Protein AF-A0AAV2SX44-F1 (afdb_monomer_lite)

Radius of gyration: 18.46 Å; chains: 1; bounding box: 50×34×44 Å

Structure (mmCIF, N/CA/C/O backbone):
data_AF-A0AAV2SX44-F1
#
_entry.id   AF-A0AAV2SX44-F1
#
loop_
_atom_site.group_PDB
_atom_site.id
_atom_site.type_symbol
_atom_site.label_atom_id
_atom_site.label_alt_id
_atom_site.label_comp_id
_atom_site.label_asym_id
_atom_site.label_entity_id
_atom_site.label_seq_id
_atom_site.pdbx_PDB_ins_code
_atom_site.Cartn_x
_atom_site.Cartn_y
_atom_site.Cartn_z
_atom_site.occupancy
_atom_site.B_iso_or_equiv
_atom_site.auth_seq_id
_atom_site.auth_comp_id
_atom_site.auth_asym_id
_atom_site.auth_atom_id
_atom_site.pdbx_PDB_model_num
ATOM 1 N N . PHE A 1 1 ? 4.710 18.182 1.513 1.00 50.72 1 PHE A N 1
ATOM 2 C CA . PHE A 1 1 ? 3.721 17.595 0.589 1.00 50.72 1 PHE A CA 1
ATOM 3 C C . PHE A 1 1 ? 4.477 16.924 -0.536 1.00 50.72 1 PHE A C 1
ATOM 5 O O . PHE A 1 1 ? 5.394 17.538 -1.065 1.00 50.72 1 PHE A O 1
ATOM 12 N N . ILE A 1 2 ? 4.162 15.666 -0.831 1.00 63.34 2 ILE A N 1
ATOM 13 C CA . ILE A 1 2 ? 4.783 14.931 -1.936 1.00 63.34 2 ILE A CA 1
ATOM 14 C C . ILE A 1 2 ? 4.313 15.598 -3.239 1.00 63.34 2 ILE A C 1
ATOM 16 O O . ILE A 1 2 ? 3.113 15.670 -3.478 1.00 63.34 2 ILE A O 1
ATOM 20 N N . SER A 1 3 ? 5.235 16.140 -4.039 1.00 74.06 3 SER A N 1
ATOM 21 C CA . SER A 1 3 ? 4.945 16.848 -5.303 1.00 74.06 3 SER A CA 1
ATOM 22 C C . SER A 1 3 ? 4.853 15.916 -6.516 1.00 74.06 3 SER A C 1
ATOM 24 O O . SER A 1 3 ? 4.955 16.358 -7.657 1.00 74.06 3 SER A O 1
ATOM 26 N N . ASP A 1 4 ? 4.732 14.619 -6.264 1.00 85.06 4 ASP A N 1
ATOM 27 C CA . ASP A 1 4 ? 4.739 13.570 -7.271 1.00 85.06 4 ASP A CA 1
ATOM 28 C C . ASP A 1 4 ? 3.325 13.283 -7.804 1.00 85.06 4 ASP A C 1
ATOM 30 O O . ASP A 1 4 ? 2.333 13.427 -7.087 1.00 85.06 4 ASP A O 1
ATOM 34 N N . ALA A 1 5 ? 3.241 12.905 -9.081 1.00 88.62 5 ALA A N 1
ATOM 35 C CA . ALA A 1 5 ? 1.974 12.707 -9.775 1.00 88.62 5 ALA A CA 1
ATOM 36 C C . ALA A 1 5 ? 1.500 11.244 -9.677 1.00 88.62 5 ALA A C 1
ATOM 38 O O . ALA A 1 5 ? 2.295 10.324 -9.906 1.00 88.62 5 ALA A O 1
ATOM 39 N N . PRO A 1 6 ? 0.200 11.002 -9.420 1.00 92.44 6 PRO A N 1
ATOM 40 C CA . PRO A 1 6 ? -0.342 9.653 -9.414 1.00 92.44 6 PRO A CA 1
ATOM 41 C C . PRO A 1 6 ? -0.290 9.051 -10.823 1.00 92.44 6 PRO A C 1
ATOM 43 O O . PRO A 1 6 ? -0.682 9.674 -11.809 1.00 92.44 6 PRO A O 1
ATOM 46 N N . GLY A 1 7 ? 0.199 7.821 -10.905 1.00 92.19 7 GLY A N 1
ATOM 47 C CA . GLY A 1 7 ? 0.220 6.999 -12.106 1.00 92.19 7 GLY A CA 1
ATOM 48 C C . GLY A 1 7 ? -1.013 6.107 -12.228 1.00 92.19 7 GLY A C 1
ATOM 49 O O . GLY A 1 7 ? -1.915 6.106 -11.387 1.00 92.19 7 GLY A O 1
ATOM 50 N N . LEU A 1 8 ? -1.040 5.309 -13.297 1.00 94.81 8 LEU A N 1
ATOM 51 C CA . LEU A 1 8 ? -2.104 4.334 -13.520 1.00 94.81 8 LEU A CA 1
ATOM 52 C C . LEU A 1 8 ? -2.033 3.191 -12.494 1.00 94.81 8 LEU A C 1
ATOM 54 O O . LEU A 1 8 ? -0.924 2.770 -12.138 1.00 94.81 8 LEU A O 1
ATOM 58 N N . PRO A 1 9 ? -3.179 2.624 -12.074 1.00 95.50 9 PRO A N 1
ATOM 59 C CA . PRO A 1 9 ? -3.207 1.396 -11.284 1.00 95.50 9 PRO A CA 1
ATOM 60 C C . PRO A 1 9 ? -2.427 0.256 -11.951 1.00 95.50 9 PRO A C 1
ATOM 62 O O . PRO A 1 9 ? -2.199 0.281 -13.163 1.00 95.50 9 PRO A O 1
ATOM 65 N N . LEU A 1 10 ? -2.002 -0.739 -11.170 1.00 94.12 10 LEU A N 1
ATOM 66 C CA . LEU A 1 10 ? -1.375 -1.937 -11.728 1.00 94.12 10 LEU A CA 1
ATOM 67 C C . LEU A 1 10 ? -2.397 -2.714 -12.559 1.00 94.12 10 LEU A C 1
ATOM 69 O O . LEU A 1 10 ? -3.528 -2.941 -12.127 1.00 94.12 10 LEU A O 1
ATOM 73 N N . SER A 1 11 ? -1.982 -3.117 -13.753 1.00 92.94 11 SER A N 1
ATOM 74 C CA . SER A 1 11 ? -2.750 -4.005 -14.622 1.00 92.94 11 SER A CA 1
ATOM 75 C C . SER A 1 11 ? -2.685 -5.457 -14.139 1.00 92.94 11 SER A C 1
ATOM 77 O O . SER A 1 11 ? -1.791 -5.843 -13.385 1.00 92.94 11 SER A O 1
ATOM 79 N N . THR A 1 12 ? -3.616 -6.292 -14.608 1.00 87.19 12 THR A N 1
ATOM 80 C CA . THR A 1 12 ? -3.648 -7.721 -14.264 1.00 87.19 12 THR A CA 1
ATOM 81 C C . THR A 1 12 ? -2.362 -8.440 -14.667 1.00 87.19 12 THR A C 1
ATOM 83 O O . THR A 1 12 ? -1.849 -9.224 -13.880 1.00 87.19 12 THR A O 1
ATOM 86 N N . SER A 1 13 ? -1.778 -8.136 -15.831 1.00 85.56 13 SER A N 1
ATOM 87 C CA . SER A 1 13 ? -0.504 -8.740 -16.248 1.00 85.56 13 SER A CA 1
ATOM 88 C C . SER A 1 13 ? 0.665 -8.313 -15.357 1.00 85.56 13 SER A C 1
ATOM 90 O O . SER A 1 13 ? 1.527 -9.127 -15.047 1.00 85.56 13 SER A O 1
ATOM 92 N N . GLU A 1 14 ? 0.683 -7.076 -14.857 1.00 89.75 14 GLU A N 1
ATOM 93 C CA . GLU A 1 14 ? 1.705 -6.639 -13.894 1.00 89.75 14 GLU A CA 1
ATOM 94 C C . GLU A 1 14 ? 1.608 -7.376 -12.549 1.00 89.75 14 GLU A C 1
ATOM 96 O O . GLU A 1 14 ? 2.626 -7.528 -11.875 1.00 89.75 14 GLU A O 1
ATOM 101 N N . ILE A 1 15 ? 0.416 -7.852 -12.172 1.00 85.12 15 ILE A N 1
ATOM 102 C CA . ILE A 1 15 ? 0.187 -8.633 -10.948 1.00 85.12 15 ILE A CA 1
ATOM 103 C C . ILE A 1 15 ? 0.417 -10.130 -11.193 1.00 85.12 15 ILE A C 1
ATOM 105 O O . ILE A 1 15 ? 1.025 -10.802 -10.366 1.00 85.12 15 ILE A O 1
ATOM 109 N N . GLU A 1 16 ? -0.062 -10.680 -12.308 1.00 78.75 16 GLU A N 1
ATOM 110 C CA . GLU A 1 16 ? -0.119 -12.127 -12.539 1.00 78.75 16 GLU A CA 1
ATOM 111 C C . GLU A 1 16 ? 1.104 -12.682 -13.280 1.00 78.75 16 GLU A C 1
ATOM 113 O O . GLU A 1 16 ? 1.503 -13.823 -13.018 1.00 78.75 16 GLU A O 1
ATOM 118 N N . GLU A 1 17 ? 1.743 -11.887 -14.138 1.00 65.44 17 GLU A N 1
ATOM 119 C CA . GLU A 1 17 ? 2.721 -12.331 -15.138 1.00 65.44 17 GLU A CA 1
ATOM 120 C C . GLU A 1 17 ? 4.176 -12.191 -14.659 1.00 65.44 17 GLU A C 1
ATOM 122 O O . GLU A 1 17 ? 5.041 -11.594 -15.304 1.00 65.44 17 GLU A O 1
ATOM 127 N N . PHE A 1 18 ? 4.455 -12.793 -13.504 1.00 55.25 18 PHE A N 1
ATOM 128 C CA . PHE A 1 18 ? 5.816 -13.107 -13.073 1.00 55.25 18 PHE A CA 1
ATOM 129 C C . PHE A 1 18 ? 5.959 -14.629 -12.967 1.00 55.25 18 PHE A C 1
ATOM 131 O O . PHE A 1 18 ? 5.854 -15.226 -11.896 1.00 55.25 18 PHE A O 1
ATOM 138 N N . GLY A 1 19 ? 6.123 -15.270 -14.125 1.00 50.09 19 GLY A N 1
ATOM 139 C CA . GLY A 1 19 ? 6.882 -16.512 -14.206 1.00 50.09 19 GLY A CA 1
ATOM 140 C C . GLY A 1 19 ? 8.346 -16.119 -14.076 1.00 50.09 19 GLY A C 1
ATOM 141 O O . GLY A 1 19 ? 8.862 -15.437 -14.951 1.00 50.09 19 GLY A O 1
ATOM 142 N N . ASP A 1 20 ? 8.944 -16.448 -12.940 1.00 55.28 20 ASP A N 1
ATOM 143 C CA . ASP A 1 20 ? 10.284 -16.055 -12.520 1.00 55.28 20 ASP A CA 1
ATOM 144 C C . ASP A 1 20 ? 11.388 -16.750 -13.343 1.00 55.28 20 ASP A C 1
ATOM 146 O O . ASP A 1 20 ? 11.472 -17.979 -13.312 1.00 55.28 20 ASP A O 1
ATOM 150 N N . PRO A 1 21 ? 12.281 -16.009 -14.030 1.00 44.91 21 PRO A N 1
ATOM 151 C CA . PRO A 1 21 ? 13.587 -16.522 -14.419 1.00 44.91 21 PRO A CA 1
ATOM 152 C C . PRO A 1 21 ? 14.726 -15.682 -13.809 1.00 44.91 21 PRO A C 1
ATOM 154 O O . PRO A 1 21 ? 15.862 -15.770 -14.267 1.00 44.91 21 PRO A O 1
ATOM 157 N N . GLY A 1 22 ? 14.445 -14.800 -12.843 1.00 47.41 22 GLY A N 1
ATOM 158 C CA . GLY A 1 22 ? 15.323 -13.667 -12.557 1.00 47.41 22 GLY A CA 1
ATOM 159 C C . GLY A 1 22 ? 15.165 -12.989 -11.202 1.00 47.41 22 GLY A C 1
ATOM 160 O O . GLY A 1 22 ? 15.791 -11.944 -11.007 1.00 47.41 22 GLY A O 1
ATOM 161 N N . PHE A 1 23 ? 14.425 -13.556 -10.245 1.00 51.25 23 PHE A N 1
ATOM 162 C CA . PHE A 1 23 ? 14.712 -13.335 -8.831 1.00 51.25 23 PHE A CA 1
ATOM 163 C C . PHE A 1 23 ? 16.034 -14.047 -8.538 1.00 51.25 23 PHE A C 1
ATOM 165 O O . PHE A 1 23 ? 16.100 -15.135 -7.969 1.00 51.25 23 PHE A O 1
ATOM 172 N N . GLY A 1 24 ? 17.114 -13.450 -9.049 1.00 40.09 24 GLY A N 1
ATOM 173 C CA . GLY A 1 24 ? 18.458 -13.831 -8.693 1.00 40.09 24 GLY A CA 1
ATOM 174 C C . GLY A 1 24 ? 18.507 -13.866 -7.180 1.00 40.09 24 GLY A C 1
ATOM 175 O O . GLY A 1 24 ? 18.155 -12.887 -6.522 1.00 40.09 24 GLY A O 1
ATOM 176 N N . VAL A 1 25 ? 18.915 -15.016 -6.651 1.00 40.88 25 VAL A N 1
ATOM 177 C CA . VAL A 1 25 ? 19.544 -15.116 -5.340 1.00 40.88 25 VAL A CA 1
ATOM 178 C C . VAL A 1 25 ? 20.335 -13.825 -5.149 1.00 40.88 25 VAL A C 1
ATOM 180 O O . VAL A 1 25 ? 21.211 -13.536 -5.971 1.00 40.88 25 VAL A O 1
ATOM 183 N N . PHE A 1 26 ? 19.981 -13.014 -4.147 1.00 45.31 26 PHE A N 1
ATOM 184 C CA . PHE A 1 26 ? 20.835 -11.913 -3.722 1.00 45.31 26 PHE A CA 1
ATOM 185 C C . PHE A 1 26 ? 22.177 -12.558 -3.383 1.00 45.31 26 PHE A C 1
ATOM 187 O O . PHE A 1 26 ? 22.336 -13.184 -2.339 1.00 45.31 26 PHE A O 1
ATOM 194 N N . ARG A 1 27 ? 23.116 -12.532 -4.334 1.00 37.97 27 ARG A N 1
ATOM 195 C CA . ARG A 1 27 ? 24.465 -13.019 -4.106 1.00 37.97 27 ARG A CA 1
ATOM 196 C C . ARG A 1 27 ? 25.122 -11.945 -3.268 1.00 37.97 27 ARG A C 1
ATOM 198 O O . ARG A 1 27 ? 25.656 -10.981 -3.811 1.00 37.97 27 ARG A O 1
ATOM 205 N N . GLU A 1 28 ? 25.045 -12.116 -1.957 1.00 47.53 28 GLU A N 1
ATOM 206 C CA . GLU A 1 28 ? 25.919 -11.442 -1.013 1.00 47.53 28 GLU A CA 1
ATOM 207 C C . GLU A 1 28 ? 27.355 -11.842 -1.354 1.00 47.53 28 GLU A C 1
ATOM 209 O O . GLU A 1 28 ? 27.898 -12.833 -0.876 1.00 47.53 28 GLU A O 1
ATOM 214 N N . THR A 1 29 ? 28.000 -11.084 -2.235 1.00 41.31 29 THR A N 1
ATOM 215 C CA . THR A 1 29 ? 29.450 -10.963 -2.156 1.00 41.31 29 THR A CA 1
ATOM 216 C C . THR A 1 29 ? 29.724 -9.939 -1.071 1.00 41.31 29 THR A C 1
ATOM 218 O O . THR A 1 29 ? 29.955 -8.768 -1.361 1.00 41.31 29 THR A O 1
ATOM 221 N N . GLY A 1 30 ? 29.609 -10.384 0.180 1.00 43.84 30 GLY A N 1
ATOM 222 C CA . GLY A 1 30 ? 30.109 -9.649 1.328 1.00 43.84 30 GLY A CA 1
ATOM 223 C C . GLY A 1 30 ? 31.627 -9.581 1.229 1.00 43.84 30 GLY A C 1
ATOM 224 O O . GLY A 1 30 ? 32.315 -10.579 1.424 1.00 43.84 30 GLY A O 1
ATOM 225 N N . SER A 1 31 ? 32.150 -8.412 0.876 1.00 45.53 31 SER A N 1
ATOM 226 C CA . SER A 1 31 ? 33.493 -8.018 1.285 1.00 45.53 31 SER A CA 1
ATOM 227 C C . SER A 1 31 ? 33.330 -7.222 2.573 1.00 45.53 31 SER A C 1
ATOM 229 O O . SER A 1 31 ? 32.777 -6.123 2.531 1.00 45.53 31 SER A O 1
ATOM 231 N N . GLU A 1 32 ? 33.766 -7.784 3.702 1.00 50.66 32 GLU A N 1
ATOM 232 C CA . GLU A 1 32 ? 33.901 -7.051 4.963 1.00 50.66 32 GLU A CA 1
ATOM 233 C C . GLU A 1 32 ? 34.833 -5.858 4.735 1.00 50.66 32 GLU A C 1
ATOM 235 O O . GLU A 1 32 ? 36.047 -6.005 4.591 1.00 50.66 32 GLU A O 1
ATOM 240 N N . VAL A 1 33 ? 34.248 -4.665 4.658 1.00 57.66 33 VAL A N 1
ATOM 241 C CA . VAL A 1 33 ? 34.982 -3.410 4.779 1.00 57.66 33 VAL A CA 1
ATOM 242 C C . VAL A 1 33 ? 34.856 -2.998 6.237 1.00 57.66 33 VAL A C 1
ATOM 244 O O . VAL A 1 33 ? 33.756 -2.743 6.719 1.00 57.66 33 VAL A O 1
ATOM 247 N N . SER A 1 34 ? 35.980 -2.972 6.946 1.00 51.28 34 SER A N 1
ATOM 248 C CA . SER A 1 34 ? 36.074 -2.412 8.291 1.00 51.28 34 SER A CA 1
ATOM 249 C C . SER A 1 34 ? 35.835 -0.900 8.216 1.00 51.28 34 SER A C 1
ATOM 251 O O . SER A 1 34 ? 36.741 -0.156 7.835 1.00 51.28 34 SER A O 1
ATOM 253 N N . ASP A 1 35 ? 34.616 -0.456 8.519 1.00 55.56 35 ASP A N 1
ATOM 254 C CA . ASP A 1 35 ? 34.246 0.961 8.538 1.00 55.56 35 ASP A CA 1
ATOM 255 C C . ASP A 1 35 ? 34.410 1.514 9.960 1.00 55.56 35 ASP A C 1
ATOM 257 O O . ASP A 1 35 ? 33.528 1.402 10.811 1.00 55.56 35 ASP A O 1
ATOM 261 N N . GLU A 1 36 ? 35.581 2.083 10.242 1.00 56.34 36 GLU A N 1
ATOM 262 C CA . GLU A 1 36 ? 35.746 2.947 11.405 1.00 56.34 36 GLU A CA 1
ATOM 263 C C . GLU A 1 36 ? 35.181 4.339 11.088 1.00 56.34 36 GLU A C 1
ATOM 265 O O . GLU A 1 36 ? 35.742 5.093 10.292 1.00 56.34 36 GLU A O 1
ATOM 270 N N . GLY A 1 37 ? 34.096 4.712 11.772 1.00 56.50 37 GLY A N 1
ATOM 271 C CA . GLY A 1 37 ? 33.743 6.118 11.993 1.00 56.50 37 GLY A CA 1
ATOM 272 C C . GLY A 1 37 ? 32.620 6.712 11.141 1.00 56.50 37 GLY A C 1
ATOM 273 O O . GLY A 1 37 ? 32.374 7.916 11.249 1.00 56.50 37 GLY A O 1
ATOM 274 N N . ARG A 1 38 ? 31.887 5.922 10.351 1.00 58.62 38 ARG A N 1
ATOM 275 C CA . ARG A 1 38 ? 30.628 6.361 9.733 1.00 58.62 38 ARG A CA 1
ATOM 276 C C . ARG A 1 38 ? 29.466 5.717 10.483 1.00 58.62 38 ARG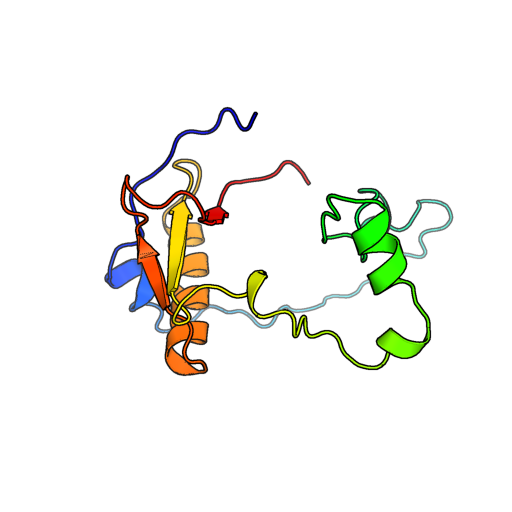 A C 1
ATOM 278 O O . ARG A 1 38 ? 29.401 4.502 10.602 1.00 58.62 38 ARG A O 1
ATOM 285 N N . GLY A 1 39 ? 28.586 6.537 11.062 1.00 60.03 39 GLY A N 1
ATOM 286 C CA . GLY A 1 39 ? 27.384 6.035 11.733 1.00 60.03 39 GLY A CA 1
ATOM 287 C C . GLY A 1 39 ? 26.609 5.096 10.810 1.00 60.03 39 GLY A C 1
ATOM 288 O O . GLY A 1 39 ? 26.560 5.335 9.602 1.00 60.03 39 GLY A O 1
ATOM 289 N N . ASP A 1 40 ? 26.047 4.033 11.385 1.00 62.69 40 ASP A N 1
ATOM 290 C CA . ASP A 1 40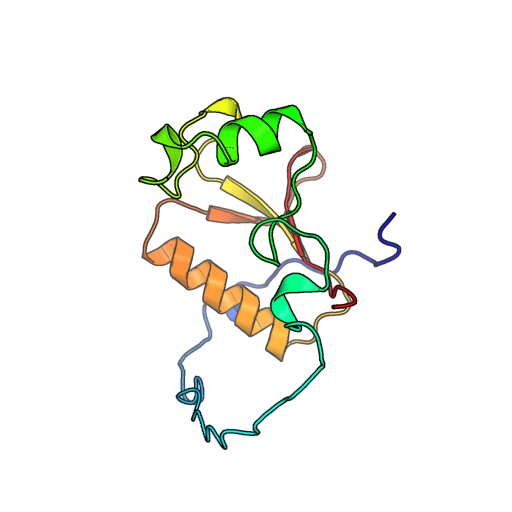 ? 25.338 2.994 10.645 1.00 62.69 40 ASP A CA 1
ATOM 291 C C . ASP A 1 40 ? 24.295 3.641 9.712 1.00 62.69 40 ASP A C 1
ATOM 293 O O . ASP A 1 40 ? 23.393 4.337 10.207 1.00 62.69 40 ASP A O 1
ATOM 297 N N . PRO A 1 41 ? 24.401 3.459 8.378 1.00 64.88 41 PRO A N 1
ATOM 298 C CA . PRO A 1 41 ? 23.481 4.066 7.424 1.00 64.88 41 PRO A CA 1
ATOM 299 C C . PRO A 1 41 ? 22.018 3.724 7.729 1.00 64.88 41 PRO A C 1
ATOM 301 O O . PRO A 1 41 ? 21.148 4.554 7.465 1.00 64.88 41 PRO A O 1
ATOM 304 N N . THR A 1 42 ? 21.746 2.579 8.364 1.00 62.22 42 THR A N 1
ATOM 305 C CA . THR A 1 42 ? 20.394 2.169 8.780 1.00 62.22 42 THR A CA 1
ATOM 306 C C . THR A 1 42 ? 19.782 3.052 9.875 1.00 62.22 42 THR A C 1
ATOM 308 O O . THR A 1 42 ? 18.565 3.099 10.013 1.00 62.22 42 THR A O 1
ATOM 311 N N . THR A 1 43 ? 20.587 3.820 10.615 1.00 64.12 43 THR A N 1
ATOM 312 C CA . THR A 1 43 ? 20.112 4.693 11.712 1.00 64.12 43 THR A CA 1
ATOM 313 C C . THR A 1 43 ? 20.067 6.176 11.341 1.00 64.12 43 THR A C 1
ATOM 315 O O . THR A 1 43 ? 19.535 7.002 12.085 1.00 64.12 43 THR A O 1
ATOM 318 N N . SER A 1 44 ? 20.592 6.529 10.166 1.00 67.62 44 SER A N 1
ATOM 319 C CA . SER A 1 44 ? 20.789 7.920 9.745 1.00 67.62 44 SER A CA 1
ATOM 320 C C . SER A 1 44 ? 19.489 8.695 9.477 1.00 67.62 44 SER A C 1
ATOM 322 O O . SER A 1 44 ? 19.482 9.923 9.566 1.00 67.62 44 SER A O 1
ATOM 324 N N . ALA A 1 45 ? 18.377 7.995 9.221 1.00 71.44 45 ALA A N 1
ATOM 325 C CA . ALA A 1 45 ? 17.083 8.599 8.902 1.00 71.44 45 ALA A CA 1
ATOM 326 C C . ALA A 1 45 ? 16.299 9.113 10.129 1.00 71.44 45 ALA A C 1
ATOM 328 O O . ALA A 1 45 ? 15.306 9.823 9.969 1.00 71.44 45 ALA A O 1
ATOM 329 N N . GLY A 1 46 ? 16.707 8.759 11.358 1.00 79.38 46 GLY A N 1
ATOM 330 C CA . GLY A 1 46 ? 15.982 9.137 12.581 1.00 79.38 46 GLY A CA 1
ATOM 331 C C . GLY A 1 46 ? 14.580 8.518 12.702 1.00 79.38 46 GLY A C 1
ATOM 332 O O . GLY A 1 46 ? 13.733 9.040 13.427 1.00 79.38 46 GLY A O 1
ATOM 333 N N . LEU A 1 47 ? 14.329 7.429 11.972 1.00 83.38 47 LEU A N 1
ATOM 334 C CA . LEU A 1 47 ? 13.088 6.655 11.996 1.00 83.38 47 LEU A CA 1
ATOM 335 C C . LEU A 1 47 ? 13.179 5.518 13.024 1.00 83.38 47 LEU A C 1
ATOM 337 O O . LEU A 1 47 ? 14.270 5.050 13.353 1.00 83.38 47 LEU A O 1
ATOM 341 N N . PHE A 1 48 ? 12.034 5.067 13.538 1.00 83.75 48 PHE A N 1
ATOM 342 C CA . PHE A 1 48 ? 11.987 3.890 14.408 1.00 83.75 48 PHE A CA 1
ATOM 343 C C . PHE A 1 48 ? 12.401 2.655 13.600 1.00 83.75 48 PHE A C 1
ATOM 345 O O . PHE A 1 48 ? 11.969 2.515 12.462 1.00 83.75 48 PHE A O 1
ATOM 352 N N . GLU A 1 49 ? 13.284 1.817 14.151 1.00 82.56 49 GLU A N 1
ATOM 353 C CA . GLU A 1 49 ? 13.904 0.673 13.446 1.00 82.56 49 GLU A CA 1
ATOM 354 C C . GLU A 1 49 ? 14.552 1.024 12.084 1.00 82.56 49 GLU A C 1
ATOM 356 O O . GLU A 1 49 ? 14.870 0.146 11.291 1.00 82.56 49 GLU A O 1
ATOM 361 N N . GLY A 1 50 ? 14.815 2.312 11.826 1.00 85.25 50 GLY A N 1
ATOM 362 C CA . GLY A 1 50 ? 15.432 2.808 10.594 1.00 85.25 50 GLY A CA 1
ATOM 363 C C . GLY A 1 50 ? 14.459 3.078 9.440 1.00 85.25 50 GLY A C 1
ATOM 364 O O . GLY A 1 50 ? 14.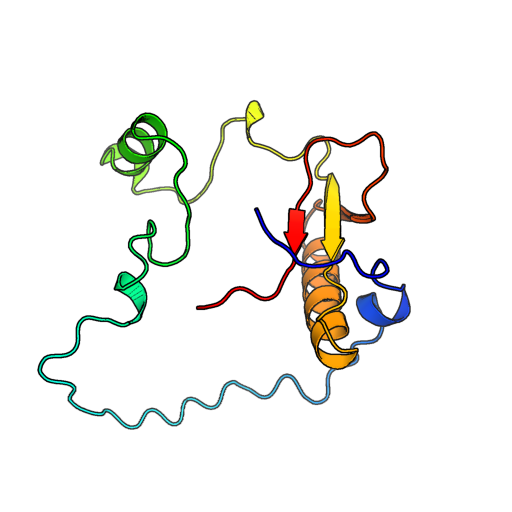757 3.927 8.601 1.00 85.25 50 GLY A O 1
ATOM 365 N N . ASP A 1 51 ? 13.279 2.453 9.418 1.00 85.19 51 ASP A N 1
ATOM 366 C CA . ASP A 1 51 ? 12.330 2.514 8.295 1.00 85.19 51 ASP A CA 1
ATOM 367 C C . ASP A 1 51 ? 10.861 2.785 8.688 1.00 85.19 51 ASP A C 1
ATOM 369 O O . ASP A 1 51 ? 10.001 2.940 7.815 1.00 85.19 51 ASP A O 1
ATOM 373 N N . ILE A 1 52 ? 10.553 2.934 9.982 1.00 86.44 52 ILE A N 1
ATOM 374 C CA . ILE A 1 52 ? 9.193 3.185 10.479 1.00 86.44 52 ILE A CA 1
ATOM 375 C C . ILE A 1 52 ? 9.031 4.638 10.943 1.00 86.44 52 ILE A C 1
ATOM 377 O O . ILE A 1 52 ? 9.657 5.116 11.893 1.00 86.44 52 ILE A O 1
ATOM 381 N N . VAL A 1 53 ? 8.095 5.354 10.314 1.00 88.44 53 VAL A N 1
ATOM 382 C CA . VAL A 1 53 ? 7.676 6.690 10.762 1.00 88.44 53 VAL A CA 1
ATOM 383 C C . VAL A 1 53 ? 6.687 6.564 11.920 1.00 88.44 53 VAL A C 1
ATOM 385 O O . VAL A 1 53 ? 5.571 6.074 11.742 1.00 88.44 53 VAL A O 1
ATOM 388 N N . ILE A 1 54 ? 7.053 7.096 13.086 1.00 85.19 54 ILE A N 1
ATOM 389 C CA . ILE A 1 54 ? 6.151 7.221 14.235 1.00 85.19 54 ILE A CA 1
ATOM 390 C C . ILE A 1 54 ? 5.579 8.635 14.285 1.00 85.19 54 ILE A C 1
ATOM 392 O O . ILE A 1 54 ? 6.320 9.614 14.353 1.00 85.19 54 ILE A O 1
ATOM 396 N N . LYS A 1 55 ? 4.248 8.754 14.234 1.00 83.75 55 LYS A N 1
ATOM 397 C CA . LYS A 1 55 ? 3.573 10.056 14.125 1.00 83.75 55 LYS A CA 1
ATOM 398 C C . LYS A 1 55 ? 3.489 10.788 15.459 1.00 83.75 55 LYS A C 1
ATOM 400 O O . LYS A 1 55 ? 3.521 12.016 15.476 1.00 83.75 55 LYS A O 1
ATOM 405 N N . THR A 1 56 ? 3.358 10.061 16.570 1.00 86.19 56 THR A N 1
ATOM 406 C CA . THR A 1 56 ? 3.160 10.669 17.892 1.00 86.19 56 THR A CA 1
ATOM 407 C C . THR A 1 56 ? 4.128 10.135 18.946 1.00 86.19 56 THR A C 1
ATOM 409 O O . THR A 1 56 ? 4.487 8.960 18.971 1.00 86.19 56 THR A O 1
ATOM 412 N N . ALA A 1 57 ? 4.501 10.993 19.900 1.00 81.69 57 ALA A N 1
ATOM 413 C CA . ALA A 1 57 ? 5.313 10.581 21.046 1.00 81.69 57 ALA A CA 1
ATOM 414 C C . ALA A 1 57 ? 4.602 9.536 21.930 1.00 81.69 57 ALA A C 1
ATOM 416 O O . ALA A 1 57 ? 5.263 8.755 22.607 1.00 81.69 57 ALA A O 1
ATOM 417 N N . ALA A 1 58 ? 3.264 9.515 21.932 1.00 82.50 58 ALA A N 1
ATOM 418 C CA . ALA A 1 58 ? 2.482 8.509 22.645 1.00 82.50 58 ALA A CA 1
ATOM 419 C C . ALA A 1 58 ? 2.630 7.119 22.006 1.00 82.50 58 ALA A C 1
ATOM 421 O O . ALA A 1 58 ? 2.871 6.149 22.718 1.00 82.50 58 ALA A O 1
ATOM 422 N N . GLU A 1 59 ? 2.564 7.027 20.674 1.00 79.38 59 GLU A N 1
ATOM 423 C CA . GLU A 1 59 ? 2.823 5.775 19.952 1.00 79.38 59 GLU A CA 1
ATOM 424 C C . GLU A 1 59 ? 4.249 5.285 20.183 1.00 79.38 59 GLU A C 1
ATOM 426 O O . GLU A 1 59 ? 4.438 4.111 20.486 1.00 79.38 59 GLU A O 1
ATOM 431 N N . LEU A 1 60 ? 5.237 6.187 20.134 1.00 80.69 60 LEU A N 1
ATOM 432 C CA . LEU A 1 60 ? 6.627 5.827 20.411 1.00 80.69 60 LEU A CA 1
ATOM 433 C C . LEU A 1 60 ? 6.789 5.258 21.828 1.00 80.69 60 LEU A C 1
ATOM 435 O O . LEU A 1 60 ? 7.429 4.231 22.011 1.00 80.69 60 LEU A O 1
ATOM 439 N N . ARG A 1 61 ? 6.170 5.883 22.837 1.00 80.69 61 ARG A N 1
ATOM 440 C CA . ARG A 1 61 ? 6.202 5.384 24.224 1.00 80.69 61 ARG A CA 1
ATOM 441 C C . ARG A 1 61 ? 5.570 4.002 24.368 1.00 80.69 61 ARG A C 1
ATOM 443 O O . ARG A 1 61 ? 6.093 3.193 25.125 1.00 80.69 61 ARG A O 1
ATOM 450 N N . ASN A 1 62 ? 4.477 3.738 23.654 1.00 76.81 62 ASN A N 1
ATOM 451 C CA . ASN A 1 62 ? 3.821 2.432 23.675 1.00 76.81 62 ASN A CA 1
ATOM 452 C C . ASN A 1 62 ? 4.690 1.350 23.016 1.00 76.81 62 ASN A C 1
ATOM 454 O O . ASN A 1 62 ? 4.741 0.234 23.521 1.00 76.81 62 ASN A O 1
ATOM 458 N N . LEU A 1 63 ? 5.397 1.678 21.929 1.00 74.56 63 LEU A N 1
ATOM 459 C CA . LEU A 1 63 ? 6.322 0.750 21.265 1.00 74.56 63 LEU A CA 1
ATOM 460 C C . LEU A 1 63 ? 7.575 0.465 22.105 1.00 74.56 63 LEU A C 1
ATOM 462 O O . LEU A 1 63 ? 8.060 -0.660 22.117 1.00 74.56 63 LEU A O 1
ATOM 466 N N . LEU A 1 64 ? 8.077 1.466 22.834 1.00 74.62 64 LEU A N 1
ATOM 467 C CA . LEU A 1 64 ? 9.265 1.344 23.687 1.00 74.62 64 LEU A CA 1
ATOM 468 C C . LEU A 1 64 ? 8.981 0.726 25.068 1.00 74.62 64 LEU A C 1
ATOM 470 O O . LEU A 1 64 ? 9.909 0.530 25.851 1.00 74.62 64 LEU A O 1
ATOM 474 N N . GLN A 1 65 ? 7.721 0.445 25.411 1.00 72.69 65 GLN A N 1
ATOM 475 C CA . GLN A 1 65 ? 7.387 -0.168 26.694 1.00 72.69 65 GLN A CA 1
ATOM 476 C C . GLN A 1 65 ? 7.892 -1.621 26.725 1.00 72.69 65 GLN A C 1
ATOM 478 O O . GLN A 1 65 ? 7.456 -2.448 25.932 1.00 72.69 65 GLN A O 1
ATOM 483 N N . GLU A 1 66 ? 8.780 -1.954 27.669 1.00 53.62 66 GLU A N 1
ATOM 484 C CA . GLU A 1 66 ? 9.520 -3.233 27.715 1.00 53.62 66 GLU A CA 1
ATOM 485 C C . GLU A 1 66 ? 8.648 -4.508 27.738 1.00 53.62 66 GLU A C 1
ATOM 487 O O . GLU A 1 66 ? 9.100 -5.579 27.342 1.00 53.62 66 GLU A O 1
ATOM 492 N N . ASN A 1 67 ? 7.367 -4.408 28.111 1.00 51.94 67 ASN A N 1
ATOM 493 C CA . ASN A 1 67 ? 6.416 -5.528 28.053 1.00 51.94 67 ASN A CA 1
ATOM 494 C C . ASN A 1 67 ? 5.831 -5.791 26.645 1.00 51.94 67 ASN A C 1
ATOM 496 O O . ASN A 1 67 ? 5.130 -6.785 26.457 1.00 51.94 67 ASN A O 1
ATOM 500 N N . ALA A 1 68 ? 6.104 -4.929 25.659 1.00 55.59 68 ALA A N 1
ATOM 501 C CA . ALA A 1 68 ? 5.695 -5.079 24.257 1.00 55.59 68 ALA A CA 1
ATOM 502 C C . ALA A 1 68 ? 6.772 -5.744 23.373 1.00 55.59 68 ALA A C 1
ATOM 504 O O . ALA A 1 68 ? 6.475 -6.171 22.258 1.00 55.59 68 ALA A O 1
ATOM 505 N N . VAL A 1 69 ? 7.997 -5.917 23.889 1.00 54.16 69 VAL A N 1
ATOM 506 C CA . VAL A 1 69 ? 9.188 -6.418 23.163 1.00 54.16 69 VAL A CA 1
ATOM 507 C C . VAL A 1 69 ? 9.031 -7.865 22.652 1.00 54.16 69 VAL A C 1
ATOM 509 O O . VAL A 1 69 ? 9.838 -8.356 21.871 1.00 54.16 69 VAL A O 1
ATOM 512 N N . GLY A 1 70 ? 7.958 -8.566 23.032 1.00 55.28 70 GLY A N 1
ATOM 513 C CA . GLY A 1 70 ? 7.682 -9.925 22.564 1.00 55.28 70 GLY A CA 1
ATOM 514 C C . GLY A 1 70 ? 6.881 -10.046 21.261 1.00 55.28 70 GLY A C 1
ATOM 515 O O . GLY A 1 70 ? 6.749 -11.167 20.769 1.00 55.28 70 GLY A O 1
ATOM 516 N N . ARG A 1 71 ? 6.270 -8.974 20.723 1.00 63.78 71 ARG A N 1
ATOM 517 C CA . ARG A 1 71 ? 5.348 -9.089 19.570 1.00 63.78 71 ARG A CA 1
ATOM 518 C C . ARG A 1 71 ? 5.430 -7.899 18.610 1.00 63.78 71 ARG A C 1
ATOM 520 O O . ARG A 1 71 ? 5.007 -6.804 18.949 1.00 63.78 71 ARG A O 1
ATOM 527 N N . SER A 1 72 ? 5.828 -8.156 17.364 1.00 76.06 72 SER A N 1
ATOM 528 C CA . SER A 1 72 ? 5.877 -7.167 16.269 1.00 76.06 72 SER A CA 1
ATOM 529 C C . SER A 1 72 ? 4.505 -6.812 15.663 1.00 76.06 72 SER A C 1
ATOM 531 O O . SER A 1 72 ? 4.438 -6.136 14.640 1.00 76.06 72 SER A O 1
ATOM 533 N N . ALA A 1 73 ? 3.399 -7.301 16.235 1.00 79.75 73 ALA A N 1
ATOM 534 C CA . ALA A 1 73 ? 2.058 -7.142 15.673 1.00 79.75 73 ALA A CA 1
ATOM 535 C C . ALA A 1 73 ? 1.255 -6.060 16.407 1.00 79.75 73 ALA A C 1
ATOM 537 O O . ALA A 1 73 ? 1.063 -6.140 17.620 1.00 79.75 73 ALA A O 1
ATOM 538 N N . ILE A 1 74 ? 0.711 -5.103 15.649 1.00 81.94 74 ILE A N 1
ATOM 539 C CA . ILE A 1 74 ? -0.318 -4.175 16.133 1.00 81.94 74 ILE A CA 1
ATOM 540 C C . ILE A 1 74 ? -1.640 -4.943 16.223 1.00 81.94 74 ILE A C 1
ATOM 542 O O . ILE A 1 74 ? -2.103 -5.505 15.233 1.00 81.94 74 ILE A O 1
ATOM 546 N N . ASN A 1 75 ? -2.240 -4.975 17.410 1.00 81.31 75 ASN A N 1
ATOM 547 C CA . ASN A 1 75 ? -3.502 -5.666 17.697 1.00 81.31 75 ASN A CA 1
ATOM 548 C C . ASN A 1 75 ? -4.687 -4.711 17.923 1.00 81.31 75 ASN A C 1
ATOM 550 O O . ASN A 1 75 ? -5.762 -5.158 18.311 1.00 81.31 75 ASN A O 1
ATOM 554 N N . ASP A 1 76 ? -4.475 -3.415 17.714 1.00 83.81 76 ASP A N 1
ATOM 555 C CA . ASP A 1 76 ? -5.510 -2.389 17.776 1.00 83.81 76 ASP A CA 1
ATOM 556 C C . ASP A 1 76 ? -6.355 -2.437 16.495 1.00 83.81 76 ASP A C 1
ATOM 558 O O . ASP A 1 76 ? -5.840 -2.169 15.406 1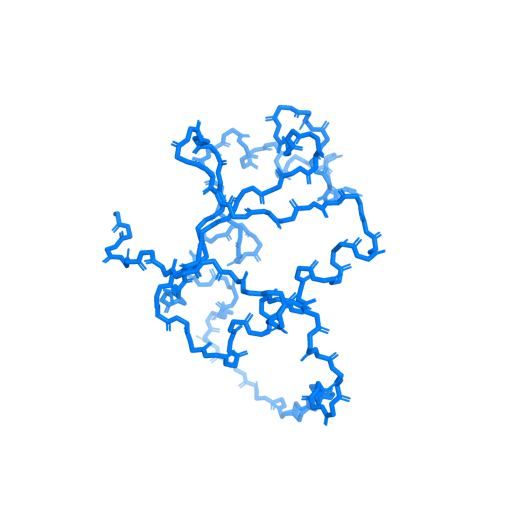.00 83.81 76 ASP A O 1
ATOM 562 N N . GLU A 1 77 ? -7.629 -2.814 16.622 1.00 86.12 77 GLU A N 1
ATOM 563 C CA . GLU A 1 77 ? -8.545 -2.983 15.487 1.00 86.12 77 GLU A CA 1
ATOM 564 C C . GLU A 1 77 ? -8.755 -1.681 14.704 1.00 86.12 77 GLU A C 1
ATOM 566 O O . GLU A 1 77 ? -8.884 -1.729 13.480 1.00 86.12 77 GLU A O 1
ATOM 571 N N . ASP A 1 78 ? -8.677 -0.524 15.368 1.00 88.25 78 ASP A N 1
ATOM 572 C CA . ASP A 1 78 ? -8.830 0.791 14.731 1.00 88.25 78 ASP A CA 1
ATOM 573 C C . ASP A 1 78 ? -7.638 1.146 13.826 1.00 88.25 78 ASP A C 1
ATOM 575 O O . ASP A 1 78 ? -7.708 2.067 13.008 1.00 88.25 78 ASP A O 1
ATOM 579 N N . LYS A 1 79 ? -6.528 0.408 13.946 1.00 87.31 79 LYS A N 1
ATOM 580 C CA . LYS A 1 79 ? -5.326 0.561 13.112 1.00 87.31 79 LYS A CA 1
ATOM 581 C C . LYS A 1 79 ? -5.258 -0.456 11.974 1.00 87.31 79 LYS A C 1
ATOM 583 O O . LYS A 1 79 ? -4.291 -0.446 11.209 1.00 87.31 79 LYS A O 1
ATOM 588 N N . LEU A 1 80 ? -6.250 -1.339 11.858 1.00 92.88 80 LEU A N 1
ATOM 589 C CA . LEU A 1 80 ? -6.307 -2.353 10.813 1.00 92.88 80 LEU A CA 1
ATOM 590 C C . LEU A 1 80 ? -7.052 -1.845 9.577 1.00 92.88 80 LEU A C 1
ATOM 592 O O . LEU A 1 80 ? -7.995 -1.061 9.642 1.00 92.88 80 LEU A O 1
ATOM 596 N N . TRP A 1 81 ? -6.657 -2.362 8.417 1.00 94.94 81 TRP A N 1
ATOM 597 C CA . TRP A 1 81 ? -7.384 -2.129 7.175 1.00 94.94 81 TRP A CA 1
ATOM 598 C C . TRP A 1 81 ? -8.725 -2.866 7.194 1.00 94.94 81 TRP A C 1
ATOM 600 O O . TRP A 1 81 ? -8.765 -4.099 7.266 1.00 94.94 81 TRP A O 1
ATOM 610 N N . ALA A 1 82 ? -9.823 -2.114 7.092 1.00 93.50 82 ALA A N 1
ATOM 611 C CA . ALA A 1 82 ? -11.177 -2.657 7.135 1.00 93.50 82 ALA A CA 1
ATOM 612 C C . ALA A 1 82 ? -11.385 -3.761 6.082 1.00 93.50 82 ALA A C 1
ATOM 614 O O . ALA A 1 82 ? -11.120 -3.581 4.890 1.00 93.50 82 ALA A O 1
ATOM 615 N N . GLY A 1 83 ? -11.841 -4.934 6.532 1.00 93.81 83 GLY A N 1
ATOM 616 C CA . GLY A 1 83 ? -12.058 -6.100 5.668 1.00 93.81 83 GLY A CA 1
ATOM 617 C C . GLY A 1 83 ? -10.791 -6.647 4.995 1.00 93.81 83 GLY A C 1
ATOM 618 O O . GLY A 1 83 ? -10.902 -7.402 4.033 1.00 93.81 83 GLY A O 1
ATOM 619 N N . GLY A 1 84 ? -9.595 -6.250 5.451 1.00 95.31 84 GLY A N 1
ATOM 620 C CA . GLY A 1 84 ? -8.324 -6.617 4.824 1.00 95.31 84 GLY A CA 1
ATOM 621 C C . GLY A 1 84 ? -8.095 -5.964 3.457 1.00 95.31 84 GLY A C 1
ATOM 622 O O . GLY A 1 84 ? -7.221 -6.405 2.710 1.00 95.31 84 GLY A O 1
ATOM 623 N N . VAL A 1 85 ? -8.869 -4.935 3.102 1.00 97.19 85 VAL A N 1
ATOM 624 C CA . VAL A 1 85 ? -8.724 -4.219 1.832 1.00 97.19 85 VAL A CA 1
ATOM 625 C C . VAL A 1 85 ? -7.796 -3.030 2.023 1.00 97.19 85 VAL A C 1
ATOM 627 O O . VAL A 1 85 ? -8.078 -2.141 2.819 1.00 97.19 85 VAL A O 1
ATOM 630 N N . VAL A 1 86 ? -6.714 -2.996 1.250 1.00 97.50 86 VAL A N 1
ATOM 631 C CA . VAL A 1 86 ? -5.725 -1.916 1.250 1.00 97.50 86 VAL A CA 1
ATOM 632 C C . VAL A 1 86 ? -5.860 -1.129 -0.055 1.00 97.50 86 VAL A C 1
ATOM 634 O O . VAL A 1 86 ? -5.401 -1.596 -1.106 1.00 97.50 86 VAL A O 1
ATOM 637 N N . PRO A 1 87 ? -6.503 0.051 -0.043 1.00 98.00 87 PRO A N 1
ATOM 638 C CA . PRO A 1 87 ? -6.575 0.905 -1.219 1.00 98.00 87 PRO A CA 1
ATOM 639 C C . PRO A 1 87 ? -5.189 1.461 -1.538 1.00 98.00 87 PRO A C 1
ATOM 641 O O . PRO A 1 87 ? -4.498 1.931 -0.633 1.00 98.00 87 PRO A O 1
ATOM 644 N N . TYR A 1 88 ? -4.780 1.445 -2.806 1.00 97.56 88 TYR A N 1
ATOM 645 C CA . TYR A 1 88 ? -3.469 1.956 -3.207 1.00 97.56 88 TYR A CA 1
ATOM 646 C C . TYR A 1 88 ? -3.535 2.938 -4.374 1.00 97.56 88 TYR A C 1
ATOM 648 O O . TYR A 1 88 ? -4.417 2.886 -5.235 1.00 97.56 88 TYR A O 1
ATOM 656 N N . VAL A 1 89 ? -2.535 3.812 -4.408 1.00 96.94 89 VAL A N 1
ATOM 657 C CA . VAL A 1 89 ? -2.168 4.640 -5.555 1.00 96.94 89 VAL A CA 1
ATOM 658 C C . VAL A 1 89 ? -0.665 4.473 -5.768 1.00 96.94 89 VAL A C 1
ATOM 660 O O . VAL A 1 89 ? 0.101 4.446 -4.805 1.00 96.94 89 VAL A O 1
ATOM 663 N N . ILE A 1 90 ? -0.241 4.345 -7.021 1.00 96.50 90 ILE A N 1
ATOM 664 C CA . ILE A 1 90 ? 1.170 4.230 -7.397 1.00 96.50 90 ILE A CA 1
ATOM 665 C C . ILE A 1 90 ? 1.590 5.473 -8.172 1.00 96.50 90 ILE A C 1
ATOM 667 O O . ILE A 1 90 ? 0.840 5.961 -9.009 1.00 96.50 90 ILE A O 1
ATOM 671 N N . SER A 1 91 ? 2.781 5.982 -7.893 1.00 96.38 91 SER A N 1
ATOM 672 C CA . SER A 1 91 ? 3.399 7.096 -8.605 1.00 96.38 91 SER A CA 1
ATOM 673 C C . SER A 1 91 ? 3.593 6.816 -10.100 1.00 96.38 91 SER A C 1
ATOM 675 O O . SER A 1 91 ? 3.904 5.693 -10.507 1.00 96.38 91 SER A O 1
ATOM 677 N N . ALA A 1 92 ? 3.497 7.864 -10.920 1.00 95.44 92 ALA A N 1
ATOM 678 C CA . ALA A 1 92 ? 3.864 7.820 -12.335 1.00 95.44 92 ALA A CA 1
ATOM 679 C C . ALA A 1 92 ? 5.381 7.647 -12.569 1.00 95.44 92 ALA A C 1
ATOM 681 O O . ALA A 1 92 ? 5.797 7.329 -13.680 1.00 95.44 92 ALA A O 1
ATOM 682 N N . SER A 1 93 ? 6.214 7.825 -11.537 1.00 94.88 93 SER A N 1
ATOM 683 C CA . SER A 1 93 ? 7.680 7.710 -11.618 1.00 94.88 93 SER A CA 1
ATOM 684 C C . SER A 1 93 ? 8.207 6.270 -11.726 1.00 94.88 93 SER A C 1
ATOM 686 O O . SER A 1 93 ? 9.403 6.064 -11.977 1.00 94.88 93 SER A O 1
ATOM 688 N N . PHE A 1 94 ? 7.350 5.264 -11.526 1.00 94.69 94 PHE A N 1
ATOM 689 C CA . PHE A 1 94 ? 7.735 3.860 -11.644 1.00 94.69 94 PHE A CA 1
ATOM 690 C C . PHE A 1 94 ? 7.709 3.376 -13.093 1.00 94.69 94 PHE A C 1
ATOM 692 O O . PHE A 1 94 ? 6.712 3.518 -13.802 1.00 94.69 94 PHE A O 1
ATOM 699 N N . ASN A 1 95 ? 8.790 2.726 -13.518 1.00 93.75 95 ASN A N 1
ATOM 700 C CA . ASN A 1 95 ? 8.852 2.067 -14.820 1.00 93.75 95 ASN A CA 1
ATOM 701 C C . ASN A 1 95 ? 8.168 0.685 -14.791 1.00 93.75 95 ASN A C 1
ATOM 703 O O . ASN A 1 95 ? 7.862 0.139 -13.731 1.00 93.75 95 ASN A O 1
ATOM 707 N N . SER A 1 96 ? 7.959 0.083 -15.967 1.00 91.56 96 SER A N 1
ATOM 708 C CA . SER A 1 96 ? 7.263 -1.210 -16.090 1.00 91.56 96 SER A CA 1
ATOM 709 C C . SER A 1 96 ? 7.909 -2.339 -15.272 1.00 91.56 96 SER A C 1
ATOM 711 O O . SER A 1 96 ? 7.198 -3.162 -14.700 1.00 91.56 96 SER A O 1
ATOM 713 N N . ARG A 1 97 ? 9.244 -2.375 -15.154 1.00 91.00 97 ARG A N 1
ATOM 714 C CA . ARG A 1 97 ? 9.935 -3.409 -14.368 1.00 91.00 97 ARG A CA 1
ATOM 715 C C . ARG A 1 97 ? 9.641 -3.256 -12.878 1.00 91.00 97 ARG A C 1
ATOM 717 O O . ARG A 1 97 ? 9.301 -4.236 -12.228 1.00 91.00 97 ARG A O 1
ATOM 724 N N . GLU A 1 98 ? 9.746 -2.043 -12.348 1.00 93.88 98 GLU A N 1
ATOM 725 C CA . GLU A 1 98 ? 9.472 -1.754 -10.934 1.00 93.88 98 GLU A CA 1
ATOM 726 C C . GLU A 1 98 ? 8.002 -2.014 -10.585 1.00 93.88 98 GLU A C 1
ATOM 728 O O . GLU A 1 98 ? 7.697 -2.618 -9.559 1.00 93.88 98 GLU A O 1
ATOM 733 N N . ARG A 1 99 ? 7.083 -1.638 -11.480 1.00 94.62 99 ARG A N 1
ATOM 734 C CA . ARG A 1 99 ? 5.648 -1.912 -11.327 1.00 94.62 99 ARG A CA 1
ATOM 735 C C . ARG A 1 99 ? 5.350 -3.407 -11.233 1.00 94.62 99 ARG A C 1
ATOM 737 O O . ARG A 1 99 ? 4.558 -3.806 -10.385 1.00 94.62 99 ARG A O 1
ATOM 744 N N . LYS A 1 100 ? 6.033 -4.241 -12.026 1.00 92.88 100 LYS A N 1
ATOM 745 C CA . LYS A 1 100 ? 5.937 -5.707 -11.918 1.00 92.88 100 LYS A CA 1
ATOM 746 C C . LYS A 1 100 ? 6.483 -6.249 -10.595 1.00 92.88 100 LYS A C 1
ATOM 748 O O . LYS A 1 100 ? 5.926 -7.204 -10.069 1.00 92.88 100 LYS A O 1
ATOM 753 N N . VAL A 1 101 ? 7.531 -5.645 -10.027 1.00 93.38 101 VAL A N 1
ATOM 754 C CA . VAL A 1 101 ? 8.034 -6.027 -8.691 1.00 93.38 101 VAL A CA 1
ATOM 755 C C . VAL A 1 101 ? 6.977 -5.743 -7.620 1.00 93.38 101 VAL A C 1
ATOM 757 O O . VAL A 1 101 ? 6.694 -6.606 -6.791 1.00 93.38 101 VAL A O 1
ATOM 760 N N . ILE A 1 102 ? 6.335 -4.572 -7.675 1.00 94.94 102 ILE A N 1
ATOM 761 C CA . ILE A 1 102 ? 5.228 -4.226 -6.769 1.00 94.94 102 ILE A CA 1
ATOM 762 C C . ILE A 1 102 ? 4.049 -5.192 -6.972 1.00 94.94 102 ILE A C 1
ATOM 764 O O . ILE A 1 102 ? 3.495 -5.709 -6.001 1.00 94.94 102 ILE A O 1
ATOM 768 N N . GLY A 1 103 ? 3.700 -5.499 -8.224 1.00 95.00 103 GLY A N 1
ATOM 769 C CA . GLY A 1 103 ? 2.653 -6.467 -8.556 1.00 95.00 103 GLY A CA 1
ATOM 770 C C . GLY A 1 103 ? 2.937 -7.874 -8.025 1.00 95.00 103 GLY A C 1
ATOM 771 O O . GLY A 1 103 ? 2.051 -8.495 -7.436 1.00 95.00 103 GLY A O 1
ATOM 772 N N . ALA A 1 104 ? 4.180 -8.351 -8.127 1.00 92.31 104 ALA A N 1
ATOM 773 C CA . ALA A 1 104 ? 4.601 -9.633 -7.565 1.00 92.31 104 ALA A CA 1
ATOM 774 C C . ALA A 1 104 ? 4.481 -9.664 -6.030 1.00 92.31 104 ALA A C 1
ATOM 776 O O . ALA A 1 104 ? 4.029 -10.666 -5.466 1.00 92.31 104 ALA A O 1
ATOM 777 N N . ALA A 1 105 ? 4.810 -8.560 -5.349 1.00 94.19 105 ALA A N 1
ATOM 778 C CA . ALA A 1 105 ? 4.590 -8.433 -3.911 1.00 94.19 105 ALA A CA 1
ATOM 779 C C . ALA A 1 105 ? 3.092 -8.524 -3.565 1.00 94.19 105 ALA A C 1
ATOM 781 O O . ALA A 1 105 ? 2.709 -9.317 -2.702 1.00 94.19 105 ALA A O 1
ATOM 782 N N . PHE A 1 106 ? 2.227 -7.798 -4.286 1.00 95.56 106 PHE A N 1
ATOM 783 C CA . PHE A 1 106 ? 0.771 -7.879 -4.099 1.00 95.56 106 PHE A CA 1
ATOM 784 C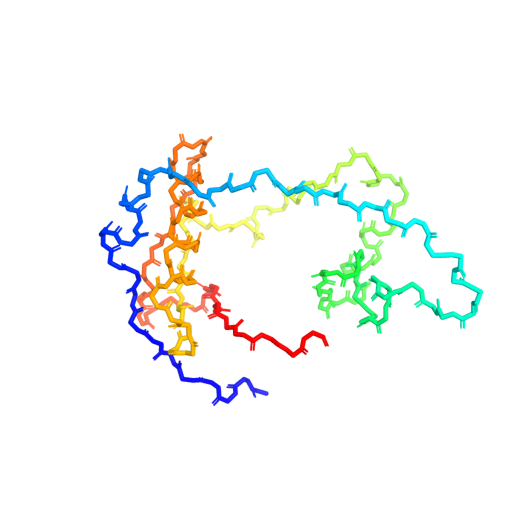 C . PHE A 1 106 ? 0.244 -9.300 -4.318 1.00 95.56 106 PHE A C 1
ATOM 786 O O . PHE A 1 106 ? -0.513 -9.797 -3.485 1.00 95.56 106 PHE A O 1
ATOM 793 N N . LYS A 1 107 ? 0.699 -9.990 -5.371 1.00 94.06 107 LYS A N 1
ATOM 794 C CA . LYS A 1 107 ? 0.350 -11.394 -5.640 1.00 94.06 107 LYS A CA 1
ATOM 795 C C . LYS A 1 107 ? 0.732 -12.312 -4.477 1.00 94.06 107 LYS A C 1
ATOM 797 O O . LYS A 1 107 ? -0.057 -13.178 -4.100 1.00 94.06 107 LYS A O 1
ATOM 802 N N . SER A 1 108 ? 1.917 -12.124 -3.891 1.00 94.25 108 SER A N 1
ATOM 803 C CA . SER A 1 108 ? 2.366 -12.910 -2.735 1.00 94.25 108 SER A CA 1
ATOM 804 C C . SER A 1 108 ? 1.431 -12.736 -1.536 1.00 94.25 108 SER A C 1
ATOM 806 O O . SER A 1 108 ? 1.005 -13.727 -0.938 1.00 94.25 108 SER A O 1
ATOM 808 N N . PHE A 1 109 ? 1.024 -11.501 -1.229 1.00 95.56 109 PHE A N 1
ATOM 809 C CA . PHE A 1 109 ? 0.023 -11.254 -0.190 1.00 95.56 109 PHE A CA 1
ATOM 810 C C . PHE A 1 109 ? -1.322 -11.893 -0.531 1.00 95.56 109 PHE A C 1
ATOM 812 O O . PHE A 1 109 ? -1.892 -12.587 0.305 1.00 95.56 109 PHE A O 1
ATOM 819 N N . HIS A 1 110 ? -1.810 -11.730 -1.765 1.00 94.88 110 HIS A N 1
ATOM 820 C CA . HIS A 1 110 ? -3.111 -12.276 -2.164 1.00 94.88 110 HIS A CA 1
ATOM 821 C C . HIS A 1 110 ? -3.170 -13.802 -2.036 1.00 94.88 110 HIS A C 1
ATOM 823 O O . HIS A 1 110 ? -4.215 -14.352 -1.682 1.00 94.88 110 HIS A O 1
ATOM 829 N N . ARG A 1 111 ? -2.045 -14.475 -2.310 1.00 95.38 111 ARG A N 1
ATOM 830 C CA . ARG A 1 111 ? -1.901 -15.931 -2.229 1.00 95.38 111 ARG A CA 1
ATOM 831 C C . ARG A 1 111 ? -1.817 -16.444 -0.793 1.00 95.38 111 ARG A C 1
ATOM 833 O O . ARG A 1 111 ? -2.362 -17.506 -0.510 1.00 95.38 111 ARG A O 1
ATOM 840 N N . ASN A 1 112 ? -1.102 -15.736 0.078 1.00 96.00 112 ASN A N 1
ATOM 841 C CA . ASN A 1 112 ? -0.709 -16.261 1.389 1.00 96.00 112 ASN A CA 1
ATOM 842 C C . ASN A 1 112 ? -1.515 -15.674 2.556 1.00 96.00 112 ASN A C 1
ATOM 844 O O . ASN A 1 112 ? -1.449 -16.199 3.664 1.00 96.00 112 ASN A O 1
ATOM 848 N N . THR A 1 113 ? -2.261 -14.591 2.335 1.00 96.25 113 THR A N 1
ATOM 849 C CA . THR A 1 113 ? -3.048 -13.918 3.373 1.00 96.25 113 THR A CA 1
ATOM 850 C C . THR A 1 113 ? -4.429 -13.513 2.850 1.00 96.25 113 THR A C 1
ATOM 852 O O . THR A 1 113 ? -4.749 -13.637 1.663 1.00 96.25 113 THR A O 1
ATOM 855 N N . CYS A 1 114 ? -5.278 -13.007 3.744 1.00 96.19 114 CYS A N 1
ATOM 856 C CA . CYS A 1 114 ? -6.571 -12.424 3.389 1.00 96.19 114 CYS A CA 1
ATOM 857 C C . CYS A 1 114 ? -6.476 -10.975 2.872 1.00 96.19 114 CYS A C 1
ATOM 859 O O . CYS A 1 114 ? -7.501 -10.414 2.494 1.00 96.19 114 CYS A O 1
ATOM 861 N N . LEU A 1 115 ? -5.282 -10.368 2.813 1.00 97.44 115 LEU A N 1
ATOM 862 C CA . LEU A 1 115 ? -5.126 -8.976 2.383 1.00 97.44 115 LEU A CA 1
ATOM 863 C C . LEU A 1 115 ? -5.360 -8.812 0.880 1.00 97.44 115 LEU A C 1
ATOM 865 O O . LEU A 1 115 ? -4.877 -9.609 0.070 1.00 97.44 115 LEU A O 1
ATOM 869 N N . ARG A 1 116 ? -6.077 -7.756 0.491 1.00 96.88 116 ARG A N 1
ATOM 870 C CA . ARG A 1 116 ? -6.404 -7.440 -0.905 1.00 96.88 116 ARG A CA 1
ATOM 871 C C . ARG A 1 116 ? -6.041 -5.995 -1.223 1.00 96.88 116 ARG A C 1
ATOM 873 O O . ARG A 1 116 ? -6.622 -5.060 -0.687 1.00 96.88 116 ARG A O 1
ATOM 880 N N . PHE A 1 117 ? -5.086 -5.833 -2.131 1.00 97.44 117 PHE A N 1
ATOM 881 C CA . PHE A 1 117 ? -4.649 -4.532 -2.636 1.00 97.44 117 PHE A CA 1
ATOM 882 C C . PHE A 1 117 ? -5.507 -4.142 -3.833 1.00 97.44 117 PHE A C 1
ATOM 884 O O . PHE A 1 117 ? -5.455 -4.817 -4.861 1.00 97.44 117 PHE A O 1
ATOM 891 N N . LEU A 1 118 ? -6.290 -3.072 -3.701 1.00 96.38 118 LEU A N 1
ATOM 892 C CA . LEU A 1 118 ? -7.214 -2.617 -4.741 1.00 96.38 118 LEU A CA 1
ATOM 893 C C . LEU A 1 118 ? -6.905 -1.174 -5.157 1.00 96.38 118 LEU A C 1
ATOM 895 O O . LEU A 1 118 ? -6.522 -0.371 -4.302 1.00 96.38 118 LEU A O 1
ATOM 899 N N . PRO A 1 119 ? -7.078 -0.816 -6.445 1.00 97.12 119 PRO A N 1
ATOM 900 C CA . PRO A 1 119 ? -6.974 0.571 -6.874 1.00 97.12 119 PRO A CA 1
ATOM 901 C C . PRO A 1 119 ? -7.906 1.455 -6.047 1.00 97.12 119 PRO A C 1
ATOM 903 O O . PRO A 1 119 ? -9.080 1.128 -5.858 1.00 97.12 119 PRO A O 1
ATOM 906 N N . ARG A 1 120 ? -7.376 2.569 -5.545 1.00 96.00 120 ARG A N 1
ATOM 907 C CA . ARG A 1 120 ? -8.141 3.495 -4.712 1.00 96.00 120 ARG A CA 1
ATOM 908 C C . ARG A 1 120 ? -9.338 4.085 -5.469 1.00 96.00 120 ARG A C 1
ATOM 910 O O . ARG A 1 120 ? -9.187 4.612 -6.570 1.00 96.00 120 ARG A O 1
ATOM 917 N N . SER A 1 121 ? -10.499 4.096 -4.816 1.00 93.94 121 SER A N 1
ATOM 918 C CA . SER A 1 121 ? -11.662 4.902 -5.203 1.00 93.94 121 SER A CA 1
ATOM 919 C C . SER A 1 121 ? -11.576 6.317 -4.620 1.00 93.94 121 SER A C 1
ATOM 921 O O . SER A 1 121 ? -11.053 6.523 -3.524 1.00 93.94 121 SER A O 1
ATOM 923 N N . THR A 1 122 ? -12.147 7.305 -5.309 1.00 89.88 122 THR A N 1
ATOM 924 C CA . THR A 1 122 ? -12.129 8.718 -4.887 1.00 89.88 122 THR A CA 1
ATOM 925 C C . THR A 1 122 ? -12.787 8.969 -3.529 1.00 89.88 122 THR A C 1
ATOM 927 O O . THR A 1 122 ? -12.469 9.962 -2.883 1.00 89.88 122 THR A O 1
ATOM 930 N N . SER A 1 123 ? -13.678 8.083 -3.076 1.00 91.56 123 SER A N 1
ATOM 931 C CA . SER A 1 123 ? -14.362 8.183 -1.780 1.00 91.56 123 SER A CA 1
ATOM 932 C C . SER A 1 123 ? -13.550 7.647 -0.594 1.00 91.56 123 SER A C 1
ATOM 934 O O . SER A 1 123 ? -13.980 7.795 0.546 1.00 91.56 123 SER A O 1
ATOM 936 N N . GLN A 1 124 ? -12.412 6.988 -0.835 1.00 92.56 124 GLN A N 1
ATOM 937 C CA . GLN A 1 124 ? -11.585 6.403 0.222 1.00 92.56 124 GLN A CA 1
ATOM 938 C C . GLN A 1 124 ? -10.564 7.426 0.723 1.00 92.56 124 GLN A C 1
ATOM 940 O O . GLN A 1 124 ? -9.727 7.900 -0.052 1.00 92.56 124 GLN A O 1
ATOM 945 N N . ASN A 1 125 ? -10.623 7.754 2.015 1.00 92.81 125 ASN A N 1
ATOM 946 C CA . ASN A 1 125 ? -9.703 8.700 2.653 1.00 92.81 125 ASN A CA 1
ATOM 947 C C . ASN A 1 125 ? -8.387 8.040 3.075 1.00 92.81 125 ASN A C 1
ATOM 949 O O . ASN A 1 125 ? -7.332 8.648 2.905 1.00 92.81 125 ASN A O 1
ATOM 953 N N . ASP A 1 126 ? -8.450 6.790 3.537 1.00 94.81 126 ASP A N 1
ATOM 954 C CA . ASP A 1 126 ? -7.288 6.009 3.956 1.00 94.81 126 ASP A CA 1
ATOM 955 C C . ASP A 1 126 ? -6.821 5.101 2.818 1.00 94.81 126 ASP A C 1
ATOM 957 O O . ASP A 1 126 ? -7.592 4.326 2.247 1.00 94.81 126 ASP A O 1
ATOM 961 N N . TYR A 1 127 ? -5.552 5.241 2.445 1.00 96.12 127 TYR A N 1
ATOM 962 C CA . TYR A 1 127 ? -4.925 4.510 1.348 1.00 96.12 127 TYR A CA 1
ATOM 963 C C . TYR A 1 127 ? -3.405 4.589 1.468 1.00 96.12 127 TYR A C 1
ATOM 965 O O . TYR A 1 127 ? -2.861 5.479 2.126 1.00 96.12 127 TYR A O 1
ATOM 973 N N . ILE A 1 128 ? -2.713 3.690 0.776 1.00 96.19 128 ILE A N 1
ATOM 974 C CA . ILE A 1 128 ? -1.265 3.770 0.602 1.00 96.19 128 ILE A CA 1
ATOM 975 C C . ILE A 1 128 ? -0.935 4.542 -0.679 1.00 96.19 128 ILE A C 1
ATOM 977 O O . ILE A 1 128 ? -1.496 4.272 -1.744 1.00 96.19 128 ILE A O 1
ATOM 981 N N . TYR A 1 129 ? -0.004 5.492 -0.590 1.00 95.75 129 TYR A N 1
ATOM 982 C CA . TYR A 1 129 ? 0.608 6.107 -1.765 1.00 95.75 129 TYR A CA 1
ATOM 983 C C . TYR A 1 129 ? 2.036 5.596 -1.916 1.00 95.75 129 TYR A C 1
ATOM 985 O O . TYR A 1 129 ? 2.892 5.894 -1.087 1.00 95.75 129 TYR A O 1
ATOM 993 N N . ILE A 1 130 ? 2.280 4.806 -2.960 1.00 95.81 130 ILE A N 1
ATOM 994 C CA . ILE A 1 130 ? 3.591 4.230 -3.256 1.00 95.81 130 ILE A CA 1
ATOM 995 C C . ILE A 1 130 ? 4.300 5.169 -4.226 1.00 95.81 130 ILE A C 1
ATOM 997 O O . ILE A 1 130 ? 3.850 5.349 -5.359 1.00 95.81 130 ILE A O 1
ATOM 1001 N N . TYR A 1 131 ? 5.413 5.752 -3.797 1.00 94.69 131 TYR A N 1
ATOM 1002 C CA . TYR A 1 131 ? 6.214 6.692 -4.578 1.00 94.69 131 TYR A CA 1
ATOM 1003 C C . TYR A 1 131 ? 7.705 6.470 -4.311 1.00 94.69 131 TYR A C 1
ATOM 1005 O O . TYR A 1 131 ? 8.081 5.798 -3.349 1.00 94.69 131 TYR A O 1
ATOM 1013 N N . LYS A 1 132 ? 8.561 7.018 -5.175 1.00 90.94 132 LYS A N 1
ATOM 1014 C CA . LYS A 1 132 ? 10.013 6.983 -4.979 1.00 90.94 132 LYS A CA 1
ATOM 1015 C C . LYS A 1 132 ? 10.411 8.027 -3.935 1.00 90.94 132 LYS A C 1
ATOM 1017 O O . LYS A 1 132 ? 10.278 9.223 -4.181 1.00 90.94 132 LYS A O 1
ATOM 1022 N N . GLY A 1 133 ? 10.848 7.560 -2.766 1.00 84.75 133 GLY A N 1
ATOM 1023 C CA . GLY A 1 133 ? 11.443 8.400 -1.726 1.00 84.75 133 GLY A CA 1
ATOM 1024 C C . GLY A 1 133 ? 12.898 8.765 -2.036 1.00 84.75 133 GLY A C 1
ATOM 1025 O O . GLY A 1 133 ? 13.485 8.243 -2.983 1.00 84.75 133 GLY A O 1
ATOM 1026 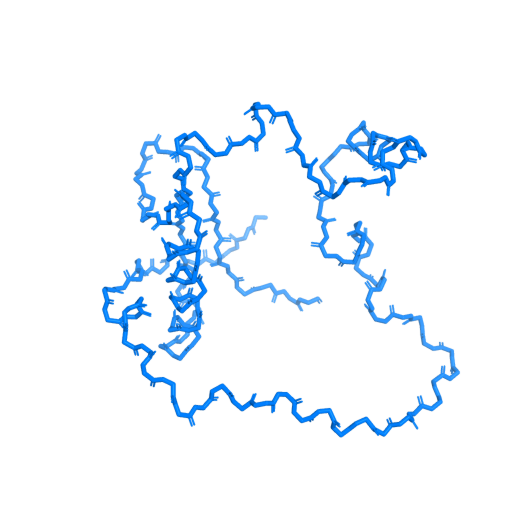N N . ASN A 1 134 ? 13.475 9.655 -1.226 1.00 71.94 134 ASN A N 1
ATOM 1027 C CA . ASN A 1 134 ? 14.840 10.154 -1.432 1.00 71.94 134 ASN A CA 1
ATOM 1028 C C . ASN A 1 134 ? 15.940 9.305 -0.776 1.00 71.94 134 ASN A C 1
ATOM 1030 O O . ASN A 1 134 ? 17.099 9.531 -1.108 1.00 71.94 134 ASN A O 1
ATOM 1034 N N . GLY A 1 135 ? 15.585 8.329 0.071 1.00 57.84 135 GLY A N 1
ATOM 1035 C CA . GLY A 1 135 ? 16.555 7.597 0.892 1.00 57.84 135 GLY A CA 1
ATOM 1036 C C . GLY A 1 135 ? 17.052 8.464 2.034 1.00 57.84 135 GLY A C 1
ATOM 1037 O O . GLY A 1 135 ? 17.833 9.399 1.761 1.00 57.84 135 GLY A O 1
#

Organism: Meganyctiphanes norvegica (NCBI:txid48144)

pLDDT: mean 79.82, std 17.63, range [37.97, 98.0]

Secondary structure (DSSP, 8-state):
---PPB-PPPPHHHHH----S---------------S---GGGTT--BTTTB----HHHHHHHT-GGGTT------GGGSPGGGEEEEEEBTT--HHHHHHHHHHHHHHHHHSS-EEEEPPTT-S--EEE-----

InterPro domains:
  IPR001506 Peptidase M12A [PF01400] (74-135)
  IPR001506 Peptidase M12A [PS51864] (72-135)
  IPR024079 Metallopeptidase, catalytic domain superfamily [G3DSA:3.40.390.10] (28-135)

Sequence (135 aa):
FISDAPGLPLSTSEIEEFGDPGFGVFRETGSEVSDEGRGDPTTSAGLFEGDIVIKTAAELRNLLQENAVGRSAINDEDKLWAGGVVPYVISASFNSRERKVIGAAFKSFHRNTCLRFLPRSTSQNDYIYIYKGNG

Foldseek 3Di:
DPPFDWDDDQDPCLQPVPPDPDPPDPPPPDDDDPDPDDPDCLPVVVADSSPHHDDDPVVVCVCPDPVNVPDPDDPPPVPADVQLEAAEIETPPDDSVRSSVVSPVQNVCVVPHSHHYDHDDPPDPGHDYHYDDDD